Protein AF-A0A4V3XEP4-F1 (afdb_monomer_lite)

Radius of gyration: 43.53 Å; chains: 1; bounding box: 87×70×113 Å

Secondary structure (DSSP, 8-state):
-----------HHHHHTSSS------HHHHHHHHHHHHHHHHHHHHHHHHHHHHHHHHHHHHHHHHHHHHTT--S---SHHHHHHHHHHHHHHHHHHHHHHHHHHHHHHHHHHHHHHHHHHHHHHHHHHHHHHHHHHHHHHHHHHHHHHHHHHHHHHHHHTT--

Sequence (164 aa):
MTHVLRTPQIDLSAILTTHNPQIDLRLDAYEASTRNFFKAVGHYTNRAITEITNRRNGHILESKKSGRSRSNHGGGDEPVQDERDRPGRECHAALEKEKEELKAAESSVSALRRQLSAIREACASLDVELEQYRAITANLRRGMATIFPIIYLLSANANEHRTE

Organism: NCBI:txid1095465

pLDDT: mean 81.68, std 16.33, range [35.0, 97.94]

Foldseek 3Di:
DDDDPDDPDDPPVVQVPDPDRDDDPVVVVVVVVVVVVVVVVVVVVVVVVVVVVVVVVVVVVVCVVVVVVPVVDPDDDPDPVCVVCVVVVVVVVVVVVVVVVVVVVVVVVVVVVVVVVVVVVVVVVVVVVVVVVVVVVVVVVVVCVVVVVVVVVVVVVVVVVVPD

Structure (mmCIF, N/CA/C/O backbone):
data_AF-A0A4V3XEP4-F1
#
_entry.id   AF-A0A4V3XEP4-F1
#
loop_
_atom_site.group_PDB
_atom_site.id
_atom_site.type_symbol
_atom_site.label_atom_id
_atom_site.label_alt_id
_atom_site.label_comp_id
_atom_site.label_asym_id
_atom_site.label_entity_id
_atom_site.label_seq_id
_atom_site.pdbx_PDB_ins_code
_atom_site.Cartn_x
_atom_site.Cartn_y
_atom_site.Cartn_z
_atom_site.occupancy
_atom_site.B_iso_or_equiv
_atom_site.auth_seq_id
_atom_site.auth_comp_id
_atom_site.auth_asym_id
_atom_site.auth_atom_id
_atom_site.pdbx_PDB_model_num
ATOM 1 N N . MET A 1 1 ? 1.335 -11.870 -33.743 1.00 35.00 1 MET A N 1
ATOM 2 C CA . MET A 1 1 ? 0.492 -13.079 -33.822 1.00 35.00 1 MET A CA 1
ATOM 3 C C . MET A 1 1 ? -0.423 -13.090 -32.615 1.00 35.00 1 MET A C 1
ATOM 5 O O . MET A 1 1 ? 0.058 -13.198 -31.497 1.00 35.00 1 MET A O 1
ATOM 9 N N . THR A 1 2 ? -1.709 -12.837 -32.827 1.00 39.16 2 THR A N 1
ATOM 10 C CA . THR A 1 2 ? -2.731 -12.763 -31.779 1.00 39.16 2 THR A CA 1
ATOM 11 C C . THR A 1 2 ? -3.170 -14.180 -31.411 1.00 39.16 2 THR A C 1
ATOM 13 O O . THR A 1 2 ? -3.888 -14.831 -32.164 1.00 39.16 2 THR A O 1
ATOM 16 N N . HIS A 1 3 ? -2.704 -14.697 -30.271 1.00 51.12 3 HIS A N 1
ATOM 17 C CA . HIS A 1 3 ? -3.200 -15.969 -29.747 1.00 51.12 3 HIS A CA 1
ATOM 18 C C . HIS A 1 3 ? -4.593 -15.750 -29.155 1.00 51.12 3 HIS A C 1
ATOM 20 O O . HIS A 1 3 ? -4.746 -15.148 -28.096 1.00 51.12 3 HIS A O 1
ATOM 26 N N . VAL A 1 4 ? -5.614 -16.219 -29.870 1.00 49.97 4 VAL A N 1
ATOM 27 C CA . VAL A 1 4 ? -6.991 -16.262 -29.377 1.00 49.97 4 VAL A CA 1
ATOM 28 C C . VAL A 1 4 ? -7.041 -17.266 -28.226 1.00 49.97 4 VAL A C 1
ATOM 30 O O . VAL A 1 4 ? -6.809 -18.459 -28.428 1.00 49.97 4 VAL A O 1
ATOM 33 N N . LEU A 1 5 ? -7.318 -16.783 -27.015 1.00 51.91 5 LEU A N 1
ATOM 34 C CA . LEU A 1 5 ? -7.555 -17.617 -25.839 1.00 51.91 5 LEU A CA 1
ATOM 35 C C . LEU A 1 5 ? -8.903 -18.324 -26.015 1.00 51.91 5 LEU A C 1
ATOM 37 O O . LEU A 1 5 ? -9.952 -17.806 -25.641 1.00 51.91 5 LEU A O 1
ATOM 41 N N . ARG A 1 6 ? -8.885 -19.494 -26.653 1.00 58.78 6 ARG A N 1
ATOM 42 C CA . ARG A 1 6 ? -10.062 -20.355 -26.768 1.00 58.78 6 ARG A CA 1
ATOM 43 C C . ARG A 1 6 ? -10.232 -21.069 -25.431 1.00 58.78 6 ARG A C 1
ATOM 45 O O . ARG A 1 6 ? -9.451 -21.960 -25.106 1.00 58.78 6 ARG A O 1
ATOM 52 N N . THR A 1 7 ? -11.218 -20.659 -24.640 1.00 59.66 7 THR A N 1
ATOM 53 C CA . THR A 1 7 ? -11.634 -21.454 -23.485 1.00 59.66 7 THR A CA 1
ATOM 54 C C . THR A 1 7 ? -12.202 -22.779 -24.001 1.00 59.66 7 THR A C 1
ATOM 56 O O . THR A 1 7 ? -12.992 -22.772 -24.951 1.00 59.66 7 THR A O 1
ATOM 59 N N . PRO A 1 8 ? -11.787 -23.933 -23.452 1.00 63.59 8 PRO A N 1
ATOM 60 C CA . PRO A 1 8 ? -12.413 -25.196 -23.807 1.00 63.59 8 PRO A CA 1
ATOM 61 C C . PRO A 1 8 ? -13.858 -25.162 -23.300 1.00 63.59 8 PRO A C 1
ATOM 63 O O . PRO A 1 8 ? -14.105 -25.203 -22.098 1.00 63.59 8 PRO A O 1
ATOM 66 N N . GLN A 1 9 ? -14.818 -25.027 -24.215 1.00 68.69 9 GLN A N 1
ATOM 67 C CA . GLN A 1 9 ? -16.232 -25.183 -23.892 1.00 68.69 9 GLN A CA 1
ATOM 68 C C . GLN A 1 9 ? -16.502 -26.673 -23.689 1.00 68.69 9 GLN A C 1
ATOM 70 O O . GLN A 1 9 ? -16.534 -27.443 -24.646 1.00 68.69 9 GLN A O 1
ATOM 75 N N . ILE A 1 10 ? -16.628 -27.078 -22.427 1.00 73.25 10 ILE A N 1
ATOM 76 C CA . ILE A 1 10 ? -17.061 -28.424 -22.056 1.00 73.25 10 ILE A CA 1
ATOM 77 C C . ILE A 1 10 ? -18.591 -28.420 -22.072 1.00 73.25 10 ILE A C 1
ATOM 79 O O . ILE A 1 10 ? -19.214 -27.693 -21.299 1.00 73.25 10 ILE A O 1
ATOM 83 N N . ASP A 1 11 ? -19.195 -29.221 -22.949 1.00 79.44 11 ASP A N 1
ATOM 84 C CA . ASP A 1 11 ? -20.643 -29.423 -22.962 1.00 79.44 11 ASP A CA 1
ATOM 85 C C . ASP A 1 11 ? -21.037 -30.469 -21.913 1.00 79.44 11 ASP A C 1
ATOM 87 O O . ASP A 1 11 ? -21.018 -31.680 -22.141 1.00 79.44 11 ASP A O 1
ATOM 91 N N . LEU A 1 12 ? -21.375 -29.971 -20.726 1.00 79.75 12 LEU A N 1
ATOM 92 C CA . LEU A 1 12 ? -21.779 -30.790 -19.587 1.00 79.75 12 LEU A CA 1
ATOM 93 C C . LEU A 1 12 ? -23.108 -31.512 -19.832 1.00 79.75 12 LEU A C 1
ATOM 95 O O . LEU A 1 12 ? -23.322 -32.587 -19.276 1.00 79.75 12 LEU A O 1
ATOM 99 N N . SER A 1 13 ? -23.989 -30.950 -20.665 1.00 81.06 13 SER A N 1
ATOM 100 C CA . SER A 1 13 ? -25.308 -31.529 -20.915 1.00 81.06 13 SER A CA 1
ATOM 101 C C . SER A 1 13 ? -25.200 -32.835 -21.701 1.00 81.06 13 SER A C 1
ATOM 103 O O . SER A 1 13 ? -25.806 -33.832 -21.315 1.00 81.06 13 SER A O 1
ATOM 105 N N . ALA A 1 14 ? -24.334 -32.874 -22.716 1.00 79.88 14 ALA A N 1
ATOM 106 C CA . ALA A 1 14 ? -24.038 -34.082 -23.476 1.00 79.88 14 ALA A CA 1
ATOM 107 C C . ALA A 1 14 ? -23.368 -35.161 -22.605 1.00 79.88 14 ALA A C 1
ATOM 109 O O . ALA A 1 14 ? -23.770 -36.324 -22.639 1.00 79.88 14 ALA A O 1
ATOM 110 N N . ILE A 1 15 ? -22.393 -34.783 -21.771 1.00 79.62 15 ILE A N 1
ATOM 111 C CA . ILE A 1 15 ? -21.638 -35.729 -20.930 1.00 79.62 15 ILE A CA 1
ATOM 112 C C . ILE A 1 15 ? -22.536 -36.394 -19.877 1.00 79.62 15 ILE A C 1
ATOM 114 O O . ILE A 1 15 ? -22.423 -37.594 -19.638 1.00 79.62 15 ILE A O 1
ATOM 118 N N . LEU A 1 16 ? -23.465 -35.655 -19.269 1.00 83.19 16 LEU A N 1
ATOM 119 C CA . LEU A 1 16 ? -24.365 -36.202 -18.247 1.00 83.19 16 LEU A CA 1
ATOM 120 C C . LEU A 1 16 ? -25.419 -37.181 -18.799 1.00 83.19 16 LEU A C 1
ATOM 122 O O . LEU A 1 16 ? -26.024 -37.910 -18.017 1.00 83.19 16 LEU A O 1
ATOM 126 N N . THR A 1 17 ? -25.630 -37.233 -20.120 1.00 86.56 17 THR A N 1
ATOM 127 C CA . THR A 1 17 ? -26.556 -38.198 -20.753 1.00 86.56 17 THR A CA 1
ATOM 128 C C . THR A 1 17 ? -25.933 -39.571 -21.022 1.00 86.56 17 THR A C 1
ATOM 130 O O . THR A 1 17 ? -26.652 -40.537 -21.279 1.00 86.56 17 THR A O 1
ATOM 133 N N . THR A 1 18 ? -24.605 -39.690 -20.943 1.00 85.06 18 THR A N 1
ATOM 134 C CA . THR A 1 18 ? -23.894 -40.968 -21.103 1.00 85.06 18 THR A CA 1
ATOM 135 C C . THR A 1 18 ? -24.024 -41.856 -19.859 1.00 85.06 18 THR A C 1
ATOM 137 O O . THR A 1 18 ? -23.927 -41.380 -18.735 1.00 85.06 18 THR A O 1
ATOM 140 N N . HIS A 1 19 ? -24.171 -43.174 -20.051 1.00 84.50 19 HIS A N 1
ATOM 141 C CA . HIS A 1 19 ? -24.324 -44.173 -18.974 1.00 84.50 19 HIS A CA 1
ATOM 142 C C . HIS A 1 19 ? -23.141 -44.216 -17.980 1.00 84.50 19 HIS A C 1
ATOM 144 O O . HIS A 1 19 ? -23.300 -44.652 -16.844 1.00 84.50 19 HIS A O 1
ATOM 150 N N . ASN A 1 20 ? -21.950 -43.774 -18.395 1.00 80.06 20 ASN A N 1
ATOM 151 C CA . ASN A 1 20 ? -20.789 -43.612 -17.521 1.00 80.06 20 ASN A CA 1
ATOM 152 C C . ASN A 1 20 ? -20.062 -42.295 -17.864 1.00 80.06 20 ASN A C 1
ATOM 154 O O . ASN A 1 20 ? -19.192 -42.294 -18.738 1.00 80.06 20 ASN A O 1
ATOM 158 N N . PRO A 1 21 ? -20.458 -41.160 -17.262 1.00 81.31 21 PRO A N 1
ATOM 159 C CA . PRO A 1 21 ? -19.872 -39.862 -17.570 1.00 81.31 21 PRO A CA 1
ATOM 160 C C . PRO A 1 21 ? -18.439 -39.779 -17.032 1.00 81.31 21 PRO A C 1
ATOM 162 O O . PRO A 1 21 ? -18.216 -39.790 -15.823 1.00 81.31 21 PRO A O 1
ATOM 165 N N . GLN A 1 22 ? -17.461 -39.650 -17.929 1.00 78.12 22 GLN A N 1
ATOM 166 C CA . GLN A 1 22 ? -16.061 -39.419 -17.574 1.00 78.12 22 GLN A CA 1
ATOM 167 C C . GLN A 1 22 ? -15.623 -38.049 -18.095 1.00 78.12 22 GLN A C 1
ATOM 169 O O . GLN A 1 22 ? -15.727 -37.763 -19.286 1.00 78.12 22 GLN A O 1
ATOM 174 N N . ILE A 1 23 ? -15.131 -37.198 -17.194 1.00 81.56 23 ILE A N 1
ATOM 175 C CA . ILE A 1 23 ? -14.622 -35.865 -17.527 1.00 81.56 23 ILE A CA 1
ATOM 176 C C . ILE A 1 23 ? -13.101 -35.903 -17.415 1.00 81.56 23 ILE A C 1
ATOM 178 O O . ILE A 1 23 ? -12.560 -36.028 -16.318 1.00 81.56 23 ILE A O 1
ATOM 182 N N . ASP A 1 24 ? -12.413 -35.788 -18.550 1.00 80.06 24 ASP A N 1
ATOM 183 C CA . ASP A 1 24 ? -10.969 -35.562 -18.575 1.00 80.06 24 ASP A CA 1
ATOM 184 C C . ASP A 1 24 ? -10.681 -34.057 -18.535 1.00 80.06 24 ASP A C 1
ATOM 186 O O . ASP A 1 24 ? -10.952 -33.317 -19.483 1.00 80.06 24 ASP A O 1
ATOM 190 N N . LEU A 1 25 ? -10.126 -33.605 -17.411 1.00 80.38 25 LEU A N 1
ATOM 191 C CA . LEU A 1 25 ? -9.753 -32.211 -17.178 1.00 80.38 25 LEU A CA 1
ATOM 192 C C . LEU A 1 25 ? -8.398 -31.839 -17.798 1.00 80.38 25 LEU A C 1
ATOM 194 O O . LEU A 1 25 ? -8.020 -30.669 -17.758 1.00 80.38 25 LEU A O 1
ATOM 198 N N . ARG A 1 26 ? -7.661 -32.806 -18.369 1.00 83.56 26 ARG A N 1
ATOM 199 C CA . ARG A 1 26 ? -6.352 -32.603 -19.013 1.00 83.56 26 ARG A CA 1
ATOM 200 C C . ARG A 1 26 ? -5.354 -31.841 -18.135 1.00 83.56 26 ARG A C 1
ATOM 202 O O . ARG A 1 26 ? -4.663 -30.932 -18.605 1.00 83.56 26 ARG A O 1
ATOM 209 N N . LEU A 1 27 ? -5.277 -32.222 -16.860 1.00 85.38 27 LEU A N 1
ATOM 210 C CA . LEU A 1 27 ? -4.448 -31.550 -15.855 1.00 85.38 27 LEU A CA 1
ATOM 211 C C . LEU A 1 27 ? -2.972 -31.493 -16.272 1.00 85.38 27 LEU A C 1
ATOM 213 O O . LEU A 1 27 ? -2.372 -30.425 -16.207 1.00 85.38 27 LEU A O 1
ATOM 217 N N . ASP A 1 28 ? -2.430 -32.574 -16.832 1.00 88.50 28 ASP A N 1
ATOM 218 C CA . ASP A 1 28 ? -1.034 -32.625 -17.289 1.00 88.50 28 ASP A CA 1
ATOM 219 C C . ASP A 1 28 ? -0.730 -31.589 -18.384 1.00 88.50 28 ASP A C 1
ATOM 221 O O . ASP A 1 28 ? 0.318 -30.937 -18.385 1.00 88.50 28 ASP A O 1
ATOM 225 N N . ALA A 1 29 ? -1.667 -31.392 -19.319 1.00 85.81 29 ALA A N 1
ATOM 226 C CA . ALA A 1 29 ? -1.522 -30.407 -20.387 1.00 85.81 29 ALA A CA 1
ATOM 227 C C . ALA A 1 29 ? -1.620 -28.972 -19.844 1.00 85.81 29 ALA A C 1
ATOM 229 O O . ALA A 1 29 ? -0.878 -28.087 -20.283 1.00 85.81 29 ALA A O 1
ATOM 230 N N . TYR A 1 30 ? -2.509 -28.745 -18.872 1.00 87.12 30 TYR A N 1
ATOM 231 C CA . TYR A 1 30 ? -2.632 -27.465 -18.181 1.00 87.12 30 TYR A CA 1
ATOM 232 C C . TYR A 1 30 ? -1.369 -27.132 -17.376 1.00 87.12 30 TYR A C 1
ATOM 234 O O . TYR A 1 30 ? -0.833 -26.027 -17.497 1.00 87.12 30 TYR A O 1
ATOM 242 N N . GLU A 1 31 ? -0.838 -28.086 -16.613 1.00 92.94 31 GLU A N 1
ATOM 243 C CA . GLU A 1 31 ? 0.401 -27.916 -15.854 1.00 92.94 31 GLU A CA 1
ATOM 244 C C . GLU A 1 31 ? 1.596 -27.640 -16.769 1.00 92.94 31 GLU A C 1
ATOM 246 O O . GLU A 1 31 ? 2.386 -26.727 -16.507 1.00 92.94 31 GLU A O 1
ATOM 251 N N . ALA A 1 32 ? 1.713 -28.371 -17.882 1.00 92.69 32 ALA A N 1
ATOM 252 C CA . ALA A 1 32 ? 2.761 -28.143 -18.871 1.00 92.69 32 ALA A CA 1
ATOM 253 C C . ALA A 1 32 ? 2.667 -26.741 -19.497 1.00 92.69 32 ALA A C 1
ATOM 255 O O . ALA A 1 32 ? 3.679 -26.042 -19.610 1.00 92.69 32 ALA A O 1
ATOM 256 N N . SER A 1 33 ? 1.460 -26.296 -19.864 1.00 90.75 33 SER A N 1
ATOM 257 C CA . SER A 1 33 ? 1.223 -24.950 -20.402 1.00 90.75 33 SER A CA 1
ATOM 258 C C . SER A 1 33 ? 1.585 -23.866 -19.386 1.00 90.75 33 SER A C 1
ATOM 260 O O . SER A 1 33 ? 2.311 -22.925 -19.708 1.00 90.75 33 SER A O 1
ATOM 262 N N . THR A 1 34 ? 1.170 -24.050 -18.135 1.00 93.44 34 THR A N 1
ATOM 263 C CA . THR A 1 34 ? 1.433 -23.123 -17.031 1.00 93.44 34 THR A CA 1
ATOM 264 C C . THR A 1 34 ? 2.930 -23.009 -16.745 1.00 93.44 34 THR A C 1
ATOM 266 O O . THR A 1 34 ? 3.471 -21.907 -16.640 1.00 93.44 34 THR A O 1
ATOM 269 N N . ARG A 1 35 ? 3.648 -24.137 -16.710 1.00 94.62 35 ARG A N 1
ATOM 270 C CA . ARG A 1 35 ? 5.107 -24.164 -16.537 1.00 94.62 35 ARG A CA 1
ATOM 271 C C . ARG A 1 35 ? 5.829 -23.469 -17.692 1.00 94.62 35 ARG A C 1
ATOM 273 O O . ARG A 1 35 ? 6.755 -22.692 -17.458 1.00 94.62 35 ARG A O 1
ATOM 280 N N . ASN A 1 36 ? 5.390 -23.708 -18.927 1.00 94.19 36 ASN A N 1
ATOM 281 C CA . ASN A 1 36 ? 5.938 -23.045 -20.111 1.00 94.19 36 ASN A CA 1
ATOM 282 C C . ASN A 1 36 ? 5.684 -21.535 -20.088 1.00 94.19 36 ASN A C 1
ATOM 284 O O . ASN A 1 36 ? 6.588 -20.763 -20.406 1.00 94.19 36 ASN A O 1
ATOM 288 N N . PHE A 1 37 ? 4.495 -21.109 -19.661 1.00 95.38 37 PHE A N 1
ATOM 289 C CA . PHE A 1 37 ? 4.159 -19.700 -19.496 1.00 95.38 37 PHE A CA 1
ATOM 290 C C . PHE A 1 37 ? 5.058 -19.027 -18.454 1.00 95.38 37 PHE A C 1
ATOM 292 O O . PHE A 1 37 ? 5.702 -18.028 -18.768 1.00 95.38 37 PHE A O 1
ATOM 299 N N . PHE A 1 38 ? 5.195 -19.601 -17.255 1.00 96.38 38 PHE A N 1
ATOM 300 C CA . PHE A 1 38 ? 6.081 -19.047 -16.225 1.00 96.38 38 PHE A CA 1
ATOM 301 C C . PHE A 1 38 ? 7.537 -18.976 -16.684 1.00 96.38 38 PHE A C 1
ATOM 303 O O . PHE A 1 38 ? 8.216 -17.975 -16.448 1.00 96.38 38 PHE A O 1
ATOM 310 N N . LYS A 1 39 ? 8.011 -19.998 -17.403 1.00 96.69 39 LYS A N 1
ATOM 311 C CA . LYS A 1 39 ? 9.347 -19.989 -18.004 1.00 96.69 39 LYS A CA 1
ATOM 312 C C . LYS A 1 39 ? 9.498 -18.858 -19.028 1.00 96.69 39 LYS A C 1
ATOM 314 O O . LYS A 1 39 ? 10.502 -18.151 -19.007 1.00 96.69 39 LYS A O 1
ATOM 319 N N . ALA A 1 40 ? 8.508 -18.655 -19.897 1.00 95.69 40 ALA A N 1
ATOM 320 C CA . ALA A 1 40 ? 8.515 -17.577 -20.884 1.00 95.69 40 ALA A CA 1
ATOM 321 C C . ALA A 1 40 ? 8.511 -16.189 -20.223 1.00 95.69 40 ALA A C 1
ATOM 323 O O . ALA A 1 40 ? 9.292 -15.325 -20.621 1.00 95.69 40 ALA A O 1
ATOM 324 N N . VAL A 1 41 ? 7.703 -15.998 -19.175 1.00 96.94 41 VAL A N 1
ATOM 325 C CA . VAL A 1 41 ? 7.690 -14.767 -18.372 1.00 96.94 41 VAL A CA 1
ATOM 326 C C . VAL A 1 41 ? 9.062 -14.529 -17.743 1.00 96.94 41 VAL A C 1
ATOM 328 O O . VAL A 1 41 ? 9.609 -13.441 -17.892 1.00 96.94 41 VAL A O 1
ATOM 331 N N . GLY A 1 42 ? 9.667 -15.550 -17.128 1.00 96.88 42 GLY A N 1
ATOM 332 C CA . GLY A 1 42 ? 11.013 -15.455 -16.555 1.00 96.88 42 GLY A CA 1
ATOM 333 C C . GLY A 1 42 ? 12.096 -15.118 -17.588 1.00 96.88 42 GLY A C 1
ATOM 334 O O . GLY A 1 42 ? 13.001 -14.331 -17.321 1.00 96.88 42 GLY A O 1
ATOM 335 N N . HIS A 1 43 ? 12.012 -15.666 -18.802 1.00 96.69 43 HIS A N 1
ATOM 336 C CA . HIS A 1 43 ? 12.932 -15.296 -19.881 1.00 96.69 43 HIS A CA 1
ATOM 337 C C . HIS A 1 43 ? 12.730 -13.853 -20.349 1.00 96.69 43 HIS A C 1
ATOM 339 O O . HIS A 1 43 ? 13.713 -13.149 -20.584 1.00 96.69 43 HIS A O 1
ATOM 345 N N . TYR A 1 44 ? 11.480 -13.405 -20.473 1.00 96.81 44 TYR A N 1
ATOM 346 C CA . TYR A 1 44 ? 11.162 -12.035 -20.862 1.00 96.81 44 TYR A CA 1
ATOM 347 C C . TYR A 1 44 ? 11.671 -11.022 -19.833 1.00 96.81 44 TYR A C 1
ATOM 349 O O . TYR A 1 44 ? 12.330 -10.055 -20.212 1.00 96.81 44 TYR A O 1
ATOM 357 N N . THR A 1 45 ? 11.437 -11.262 -18.539 1.00 95.94 45 THR A N 1
ATOM 358 C CA . THR A 1 45 ? 11.906 -10.371 -17.468 1.00 95.94 45 THR A CA 1
ATOM 359 C C . THR A 1 45 ? 13.426 -10.298 -17.431 1.00 95.94 45 THR A C 1
ATOM 361 O O . THR A 1 45 ? 13.979 -9.202 -17.418 1.00 95.94 45 THR A O 1
ATOM 364 N N . ASN A 1 46 ? 14.113 -11.440 -17.507 1.00 96.06 46 ASN A N 1
ATOM 365 C CA . ASN A 1 46 ? 15.574 -11.472 -17.543 1.00 96.06 46 ASN A CA 1
ATOM 366 C C . ASN A 1 46 ? 16.128 -10.727 -18.761 1.00 96.06 46 ASN A C 1
ATOM 368 O O . ASN A 1 46 ? 17.030 -9.904 -18.617 1.00 96.06 46 ASN A O 1
ATOM 372 N N . ARG A 1 47 ? 15.553 -10.946 -19.950 1.00 95.81 47 ARG A N 1
ATOM 373 C CA . ARG A 1 47 ? 15.951 -10.229 -21.168 1.00 95.81 47 ARG A CA 1
ATOM 374 C C . ARG A 1 47 ? 15.735 -8.724 -21.032 1.00 95.81 47 ARG A C 1
ATOM 376 O O . ARG A 1 47 ? 16.621 -7.961 -21.404 1.00 95.81 47 ARG A O 1
ATOM 383 N N . ALA A 1 48 ? 14.598 -8.304 -20.482 1.00 94.69 48 ALA A N 1
ATOM 384 C CA . ALA A 1 48 ? 14.298 -6.896 -20.255 1.00 94.69 48 ALA A CA 1
ATOM 385 C C . ALA A 1 48 ? 15.296 -6.259 -19.278 1.00 94.69 48 ALA A C 1
ATOM 387 O O . ALA A 1 48 ? 15.837 -5.197 -19.572 1.00 94.69 48 ALA A O 1
ATOM 388 N N . ILE A 1 49 ? 15.608 -6.928 -18.162 1.00 95.38 49 ILE A N 1
ATOM 389 C CA . ILE A 1 49 ? 16.618 -6.464 -17.200 1.00 95.38 49 ILE A CA 1
ATOM 390 C C . ILE A 1 49 ? 17.973 -6.307 -17.893 1.00 95.38 49 ILE A C 1
ATOM 392 O O . ILE A 1 49 ? 18.577 -5.239 -17.820 1.00 95.38 49 ILE A O 1
ATOM 396 N N . THR A 1 50 ? 18.431 -7.334 -18.616 1.00 96.19 50 THR A N 1
ATOM 397 C CA . THR A 1 50 ? 19.699 -7.280 -19.353 1.00 96.19 50 THR A CA 1
ATOM 398 C C . THR A 1 50 ? 19.714 -6.137 -20.366 1.00 96.19 50 THR A C 1
ATOM 400 O O . THR A 1 50 ? 20.701 -5.412 -20.456 1.00 96.19 50 THR A O 1
ATOM 403 N N . GLU A 1 51 ? 18.628 -5.931 -21.108 1.00 95.94 51 GLU A N 1
ATOM 404 C CA . GLU A 1 51 ? 18.538 -4.860 -22.098 1.00 95.94 51 GLU A CA 1
ATOM 405 C C . GLU A 1 51 ? 18.572 -3.467 -21.455 1.00 95.94 51 GLU A C 1
ATOM 407 O O . GLU A 1 51 ? 19.313 -2.599 -21.918 1.00 95.94 51 GLU A O 1
ATOM 412 N N . ILE A 1 52 ? 17.844 -3.260 -20.356 1.00 94.19 52 ILE A N 1
ATOM 413 C CA . ILE A 1 52 ? 17.864 -2.005 -19.593 1.00 94.19 52 ILE A CA 1
ATOM 414 C C . ILE A 1 52 ? 19.275 -1.729 -19.066 1.00 94.19 52 ILE A C 1
ATOM 416 O O . ILE A 1 52 ? 19.794 -0.622 -19.230 1.00 94.19 52 ILE A O 1
ATOM 420 N N . THR A 1 53 ? 19.926 -2.733 -18.477 1.00 94.12 53 THR A N 1
ATOM 421 C CA . THR A 1 53 ? 21.300 -2.611 -17.980 1.00 94.12 53 THR A CA 1
ATOM 422 C C . THR A 1 53 ? 22.278 -2.301 -19.111 1.00 94.12 53 THR A C 1
ATOM 424 O O . THR A 1 53 ? 23.111 -1.409 -18.963 1.00 94.12 53 THR A O 1
ATOM 427 N N . ASN A 1 54 ? 22.151 -2.964 -20.262 1.00 93.31 54 ASN A N 1
ATOM 428 C CA . ASN A 1 54 ? 23.002 -2.713 -21.424 1.00 93.31 54 ASN A CA 1
ATOM 429 C C . ASN A 1 54 ? 22.816 -1.296 -21.970 1.00 93.31 54 ASN A C 1
ATOM 431 O O . ASN A 1 54 ? 23.806 -0.613 -22.224 1.00 93.31 54 ASN A O 1
ATOM 435 N N . ARG A 1 55 ? 21.571 -0.815 -22.090 1.00 92.69 55 ARG A N 1
ATOM 436 C CA . ARG A 1 55 ? 21.279 0.566 -22.508 1.00 92.69 55 ARG A CA 1
ATOM 437 C C . ARG A 1 55 ? 21.850 1.582 -21.521 1.00 92.69 55 ARG A C 1
ATOM 439 O O . ARG A 1 55 ? 22.486 2.543 -21.943 1.00 92.69 55 ARG A O 1
ATOM 446 N N . ARG A 1 56 ? 21.692 1.347 -20.213 1.00 92.50 56 ARG A N 1
ATOM 447 C CA . ARG A 1 56 ? 22.275 2.192 -19.159 1.00 92.50 56 ARG A CA 1
ATOM 448 C C . ARG A 1 56 ? 23.798 2.243 -19.264 1.00 92.50 56 ARG A C 1
ATOM 450 O O . ARG A 1 56 ? 24.376 3.325 -19.241 1.00 92.50 56 ARG A O 1
ATOM 457 N N . ASN A 1 57 ? 24.448 1.088 -19.382 1.00 89.88 57 ASN A N 1
ATOM 458 C CA . ASN A 1 57 ? 25.904 0.999 -19.466 1.00 89.88 57 ASN A CA 1
ATOM 459 C C . ASN A 1 57 ? 26.432 1.636 -20.756 1.00 89.88 57 ASN A C 1
ATOM 461 O O . ASN A 1 57 ? 27.409 2.377 -20.703 1.00 89.88 57 ASN A O 1
ATOM 465 N N . GLY A 1 58 ? 25.751 1.418 -21.885 1.00 88.75 58 GLY A N 1
ATOM 466 C CA . GLY A 1 58 ? 26.045 2.085 -23.151 1.00 88.75 58 GLY A CA 1
ATOM 467 C C . GLY A 1 58 ? 25.945 3.603 -23.025 1.00 88.75 58 GLY A C 1
ATOM 468 O O . GLY A 1 58 ? 26.885 4.305 -23.377 1.00 88.75 58 GLY A O 1
ATOM 469 N N . HIS A 1 59 ? 24.875 4.115 -22.413 1.00 85.12 59 HIS A N 1
ATOM 470 C CA . HIS A 1 59 ? 24.720 5.549 -22.171 1.00 85.12 59 HIS A CA 1
ATOM 471 C C . HIS A 1 59 ? 25.830 6.121 -21.276 1.00 85.12 59 HIS A C 1
ATOM 473 O O . HIS A 1 59 ? 26.357 7.190 -21.562 1.00 85.12 59 HIS A O 1
ATOM 479 N N . ILE A 1 60 ? 26.233 5.411 -20.215 1.00 82.62 60 ILE A N 1
ATOM 480 C CA . ILE A 1 60 ? 27.345 5.829 -19.343 1.00 82.62 60 ILE A CA 1
ATOM 481 C C . ILE A 1 60 ? 28.682 5.842 -20.101 1.00 82.62 60 ILE A C 1
ATOM 483 O O . ILE A 1 60 ? 29.523 6.708 -19.863 1.00 82.62 60 ILE A O 1
ATOM 487 N N . LEU A 1 61 ? 28.914 4.877 -20.992 1.00 82.75 61 LEU A N 1
ATOM 488 C CA . LEU A 1 61 ? 30.134 4.819 -21.798 1.00 82.75 61 LEU A CA 1
ATOM 489 C C . LEU A 1 61 ? 30.165 5.936 -22.846 1.00 82.75 61 LEU A C 1
ATOM 491 O O . LEU A 1 61 ? 31.178 6.626 -22.959 1.00 82.75 61 LEU A O 1
ATOM 495 N N . GLU A 1 62 ? 29.057 6.167 -23.548 1.00 79.25 62 GLU A N 1
ATOM 496 C CA . GLU A 1 62 ? 28.926 7.248 -24.529 1.00 79.25 62 GLU A CA 1
ATOM 497 C C . GLU A 1 62 ? 28.979 8.633 -23.872 1.00 79.25 62 GLU A C 1
ATOM 499 O O . GLU A 1 62 ? 29.623 9.539 -24.402 1.00 79.25 62 GLU A O 1
ATOM 504 N N . SER A 1 63 ? 28.402 8.816 -22.680 1.00 74.25 63 SER A N 1
ATOM 505 C CA . SER A 1 63 ? 28.504 10.080 -21.937 1.00 74.25 63 SER A CA 1
ATOM 506 C C . SER A 1 63 ? 29.928 10.345 -21.444 1.00 74.25 63 SER A C 1
ATOM 508 O O . SER A 1 63 ? 30.412 11.471 -21.524 1.00 74.25 63 SER A O 1
ATOM 510 N N . LYS A 1 64 ? 30.665 9.311 -21.018 1.00 75.31 64 LYS A N 1
ATOM 511 C CA 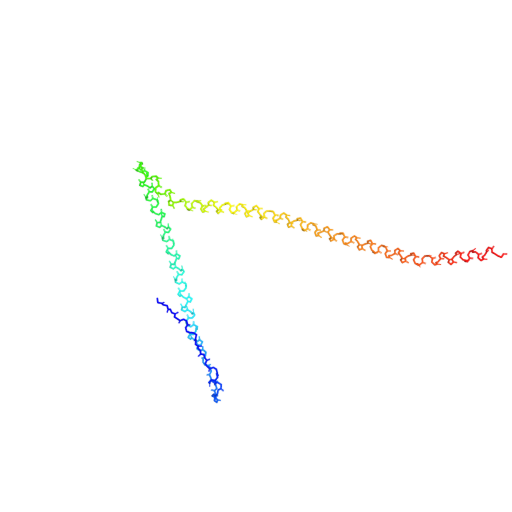. LYS A 1 64 ? 32.093 9.438 -20.680 1.00 75.31 64 LYS A CA 1
ATOM 512 C C . LYS A 1 64 ? 32.953 9.723 -21.911 1.00 75.31 64 LYS A C 1
ATOM 514 O O . LYS A 1 64 ? 33.893 10.512 -21.827 1.00 75.31 64 LYS A O 1
ATOM 519 N N . LYS A 1 65 ? 32.652 9.097 -23.050 1.00 74.88 65 LYS A N 1
ATOM 520 C CA . LYS A 1 65 ? 33.373 9.301 -24.314 1.00 74.88 65 LYS A CA 1
ATOM 521 C C . LYS A 1 65 ? 33.125 10.699 -24.882 1.00 74.88 65 LYS A C 1
ATOM 523 O O . LYS A 1 65 ? 34.081 11.389 -25.220 1.00 74.88 65 LYS A O 1
ATOM 528 N N . SER A 1 66 ? 31.873 11.151 -24.902 1.00 62.38 66 SER A N 1
ATOM 529 C CA . SER A 1 66 ? 31.505 12.515 -25.299 1.00 62.38 66 SER A CA 1
ATOM 530 C C . SER A 1 66 ? 31.979 13.564 -24.292 1.00 62.38 66 SER A C 1
ATOM 532 O O . SER A 1 66 ? 32.442 14.610 -24.720 1.00 62.38 66 SER A O 1
ATOM 534 N N . GLY A 1 67 ? 31.991 13.281 -22.986 1.00 59.12 67 GLY A N 1
ATOM 535 C CA . GLY A 1 67 ? 32.597 14.151 -21.968 1.00 59.12 67 GLY A CA 1
ATOM 536 C C . GLY A 1 67 ? 34.109 14.337 -22.153 1.00 59.12 67 GLY A C 1
ATOM 537 O O . GLY A 1 67 ? 34.603 15.457 -22.062 1.00 59.12 67 GLY A O 1
ATOM 538 N N . ARG A 1 68 ? 34.842 13.269 -22.507 1.00 55.72 68 ARG A N 1
ATOM 539 C CA . ARG A 1 68 ? 36.274 13.349 -22.871 1.00 55.72 68 ARG A CA 1
ATOM 540 C C . ARG A 1 68 ? 36.512 14.030 -24.222 1.00 55.72 68 ARG A C 1
ATOM 542 O O . ARG A 1 68 ? 37.538 14.673 -24.397 1.00 55.72 68 ARG A O 1
ATOM 549 N N . SER A 1 69 ? 35.584 13.909 -25.173 1.00 51.44 69 SER A N 1
ATOM 550 C CA . SER A 1 69 ? 35.674 14.611 -26.463 1.00 51.44 69 SER A CA 1
ATOM 551 C C . SER A 1 69 ? 35.328 16.101 -26.333 1.00 51.44 69 SER A C 1
ATOM 553 O O . SER A 1 69 ? 35.943 16.933 -26.991 1.00 51.44 69 SER A O 1
ATOM 555 N N . ARG A 1 70 ? 34.396 16.450 -25.435 1.00 48.81 70 ARG A N 1
ATOM 556 C CA . ARG A 1 70 ? 33.978 17.824 -25.116 1.00 48.81 70 ARG A CA 1
ATOM 557 C C . ARG A 1 70 ? 35.011 18.604 -24.318 1.00 48.81 70 ARG A C 1
ATOM 559 O O . ARG A 1 70 ? 35.129 19.802 -24.530 1.00 48.81 70 ARG A O 1
ATOM 566 N N . SER A 1 71 ? 35.820 17.950 -23.478 1.00 47.44 71 SER A N 1
ATOM 567 C CA . SER A 1 71 ? 36.949 18.637 -22.829 1.00 47.44 71 SER A CA 1
ATOM 568 C C . SER A 1 71 ? 38.045 19.062 -23.816 1.00 47.44 71 SER A C 1
ATOM 570 O O . SER A 1 71 ? 38.878 19.888 -23.463 1.00 47.44 71 SER A O 1
ATOM 572 N N . ASN A 1 72 ? 38.047 18.516 -25.039 1.00 45.81 72 ASN A N 1
ATOM 573 C CA . ASN A 1 72 ? 39.021 18.836 -26.085 1.00 45.81 72 ASN A CA 1
ATOM 574 C C . ASN A 1 72 ? 38.462 19.714 -27.217 1.00 45.81 72 ASN A C 1
ATOM 576 O O . ASN A 1 72 ? 39.233 20.103 -28.090 1.00 45.81 72 ASN A O 1
ATOM 580 N N . HIS A 1 73 ? 37.162 20.012 -27.250 1.00 40.81 73 HIS A N 1
ATOM 581 C CA . HIS A 1 73 ? 36.546 20.909 -28.235 1.00 40.81 73 HIS A CA 1
ATOM 582 C C . HIS A 1 73 ? 35.690 21.931 -27.491 1.00 40.81 73 HIS A C 1
ATOM 584 O O . HIS A 1 73 ? 34.498 21.734 -27.263 1.00 40.81 73 HIS A O 1
ATOM 590 N N . GLY A 1 74 ? 36.337 23.019 -27.074 1.00 47.25 74 GLY A N 1
ATOM 591 C CA . GLY A 1 74 ? 35.637 24.211 -26.626 1.00 47.25 74 GLY A CA 1
ATOM 592 C C . GLY A 1 74 ? 34.846 24.817 -27.784 1.00 47.25 74 GLY A C 1
ATOM 593 O O . GLY A 1 74 ? 35.422 25.144 -28.817 1.00 47.25 74 GLY A O 1
ATOM 594 N N . GLY A 1 75 ? 33.542 24.984 -27.571 1.00 48.34 75 GLY A N 1
ATOM 595 C CA . GLY A 1 75 ? 32.676 25.841 -28.376 1.00 48.34 75 GLY A CA 1
ATOM 596 C C . GLY A 1 75 ? 31.653 25.095 -29.231 1.00 48.34 75 GLY A C 1
ATOM 597 O O . GLY A 1 75 ? 32.013 24.455 -30.212 1.00 48.34 75 GLY A O 1
ATOM 598 N N . GLY A 1 76 ? 30.365 25.279 -28.914 1.00 50.19 76 GLY A N 1
ATOM 599 C CA . GLY A 1 76 ? 29.394 25.532 -29.986 1.00 50.19 76 GLY A CA 1
ATOM 600 C C . GLY A 1 76 ? 28.050 24.801 -30.005 1.00 50.19 76 GLY A C 1
ATOM 601 O O . GLY A 1 76 ? 27.226 25.205 -30.813 1.00 50.19 76 GLY A O 1
ATOM 602 N N . ASP A 1 77 ? 27.767 23.814 -29.151 1.00 50.44 77 ASP A N 1
ATOM 603 C CA . ASP A 1 77 ? 26.491 23.068 -29.217 1.00 50.44 77 ASP A CA 1
ATOM 604 C C . ASP A 1 77 ? 25.640 23.269 -27.950 1.00 50.44 77 ASP A C 1
ATOM 606 O O . ASP A 1 77 ? 25.564 22.374 -27.109 1.00 50.44 77 ASP A O 1
ATOM 610 N N . GLU A 1 78 ? 25.015 24.442 -27.780 1.00 55.62 78 GLU A N 1
ATOM 611 C CA . GLU A 1 78 ? 24.264 24.777 -26.549 1.00 55.62 78 GLU A CA 1
ATOM 612 C C . GLU A 1 78 ? 22.720 24.904 -26.596 1.00 55.62 78 GLU A C 1
ATOM 614 O O . GLU A 1 78 ? 22.147 24.915 -25.515 1.00 55.62 78 GLU A O 1
ATOM 619 N N . PRO A 1 79 ? 21.966 24.893 -27.718 1.00 53.03 79 PRO A N 1
ATOM 620 C CA . PRO A 1 79 ? 20.493 24.940 -27.609 1.00 53.03 79 PRO A CA 1
ATOM 621 C C . PRO A 1 79 ? 19.780 23.573 -27.710 1.00 53.03 79 PRO A C 1
ATOM 623 O O . PRO A 1 79 ? 18.788 23.335 -27.027 1.00 53.03 79 PRO A O 1
ATOM 626 N N . VAL A 1 80 ? 20.270 22.632 -28.528 1.00 55.19 80 VAL A N 1
ATOM 627 C CA . VAL A 1 80 ? 19.481 21.437 -28.923 1.00 55.19 80 VAL A CA 1
ATOM 628 C C . VAL A 1 80 ? 19.469 20.323 -27.865 1.00 55.19 80 VAL A C 1
ATOM 630 O O . VAL A 1 80 ? 18.524 19.536 -27.784 1.00 55.19 80 VAL A O 1
ATOM 633 N N . GLN A 1 81 ? 20.517 20.224 -27.047 1.00 54.41 81 GLN A N 1
ATOM 634 C CA . GLN A 1 81 ? 20.576 19.247 -25.952 1.00 54.41 81 GLN A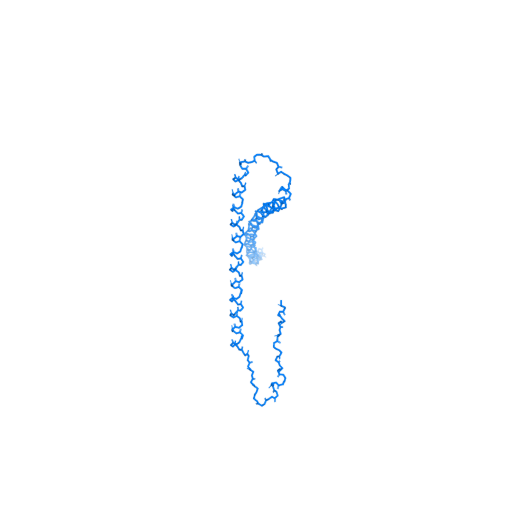 CA 1
ATOM 635 C C . GLN A 1 81 ? 19.760 19.697 -24.745 1.00 54.41 81 GLN A C 1
ATOM 637 O O . GLN A 1 81 ? 19.110 18.878 -24.097 1.00 54.41 81 GLN A O 1
ATOM 642 N N . ASP A 1 82 ? 19.721 21.005 -24.510 1.00 59.00 82 ASP A N 1
ATOM 643 C CA . ASP A 1 82 ? 19.012 21.579 -23.381 1.00 59.00 82 ASP A CA 1
ATOM 644 C C . ASP A 1 82 ? 17.489 21.420 -23.524 1.00 59.00 82 ASP A C 1
ATOM 646 O O . ASP A 1 82 ? 16.794 21.167 -22.542 1.00 59.00 82 ASP A O 1
ATOM 650 N N . GLU A 1 83 ? 16.970 21.434 -24.756 1.00 60.91 83 GLU A N 1
ATOM 651 C CA . GLU A 1 83 ? 15.557 21.161 -25.047 1.00 60.91 83 GLU A CA 1
ATOM 652 C C . GLU A 1 83 ? 15.148 19.696 -24.818 1.00 60.91 83 GLU A C 1
ATOM 654 O O . GLU A 1 83 ? 14.023 19.439 -24.387 1.00 60.91 83 GLU A O 1
ATOM 659 N N . ARG A 1 84 ? 16.038 18.721 -25.063 1.00 61.66 84 ARG A N 1
ATOM 660 C CA . ARG A 1 84 ? 15.731 17.288 -24.858 1.00 61.66 84 ARG A CA 1
ATOM 661 C C . ARG A 1 84 ? 15.799 16.865 -23.394 1.00 61.66 84 ARG A C 1
ATOM 663 O O . ARG A 1 84 ? 15.043 15.986 -22.989 1.00 61.66 84 ARG A O 1
ATOM 670 N N . ASP A 1 85 ? 16.666 17.499 -22.611 1.00 67.12 85 ASP A N 1
ATOM 671 C CA . ASP A 1 85 ? 16.843 17.197 -21.186 1.00 67.12 85 ASP A CA 1
ATOM 672 C C . ASP A 1 85 ? 15.873 17.987 -20.288 1.00 67.12 85 ASP A C 1
ATOM 674 O O . ASP A 1 85 ? 15.666 17.649 -19.117 1.00 67.12 85 ASP A O 1
ATOM 678 N N . ARG A 1 86 ? 15.226 19.019 -20.839 1.00 70.38 86 ARG A N 1
ATOM 679 C CA . ARG A 1 86 ? 14.262 19.871 -20.138 1.00 70.38 86 ARG A CA 1
ATOM 680 C C . ARG A 1 86 ? 13.053 19.114 -19.565 1.00 70.38 86 ARG A C 1
ATOM 682 O O . ARG A 1 86 ? 12.822 19.280 -18.368 1.00 70.38 86 ARG A O 1
ATOM 689 N N . PRO A 1 87 ? 12.347 18.228 -20.300 1.00 78.19 87 PRO A N 1
ATOM 690 C CA . PRO A 1 87 ? 11.237 17.460 -19.729 1.00 78.19 87 PRO A CA 1
ATOM 691 C C . PRO A 1 87 ? 11.685 16.544 -18.583 1.00 78.19 87 PRO A C 1
ATOM 693 O O . PRO A 1 87 ? 10.953 16.342 -17.617 1.00 78.19 87 PRO A O 1
ATOM 696 N N . GLY A 1 88 ? 12.911 16.012 -18.662 1.00 78.81 88 GLY A N 1
ATOM 697 C CA . GLY A 1 88 ? 13.502 15.206 -17.596 1.00 78.81 88 GLY A CA 1
ATOM 698 C C . GLY A 1 88 ? 13.750 16.022 -16.327 1.00 78.81 88 GLY A C 1
ATOM 699 O O . GLY A 1 88 ? 13.409 15.577 -15.233 1.00 78.81 88 GLY A O 1
ATOM 700 N N . ARG A 1 89 ? 14.284 17.241 -16.462 1.00 76.06 89 ARG A N 1
ATOM 701 C CA . ARG A 1 89 ? 14.504 18.154 -15.328 1.00 76.06 89 ARG A CA 1
ATOM 702 C C . ARG A 1 89 ? 13.204 18.670 -14.721 1.00 76.06 89 ARG A C 1
ATOM 704 O O . ARG A 1 89 ? 13.100 18.713 -13.500 1.00 76.06 89 ARG A O 1
ATOM 711 N N . GLU A 1 90 ? 12.215 19.010 -15.543 1.00 81.50 90 GLU A N 1
ATOM 712 C CA . GLU A 1 90 ? 10.884 19.425 -15.081 1.00 81.50 90 GLU A CA 1
ATOM 713 C C . GLU A 1 90 ? 10.189 18.290 -14.313 1.00 81.50 90 GLU A C 1
ATOM 715 O O . GLU A 1 90 ? 9.664 18.515 -13.224 1.00 81.50 90 GLU A O 1
ATOM 720 N N . CYS A 1 91 ? 10.282 17.053 -14.815 1.00 88.06 91 CYS A N 1
ATOM 721 C CA . CYS A 1 91 ? 9.785 15.863 -14.124 1.00 88.06 91 CYS A CA 1
ATOM 722 C C . CYS A 1 91 ? 10.499 15.634 -12.782 1.00 88.06 91 CYS A C 1
ATOM 724 O O . CYS A 1 91 ? 9.850 15.414 -11.761 1.00 88.06 91 CYS A O 1
ATOM 726 N N . HIS A 1 92 ? 11.830 15.751 -12.745 1.00 83.12 92 HIS A N 1
ATOM 727 C CA . HIS A 1 92 ? 12.591 15.637 -11.499 1.00 83.12 92 HIS A CA 1
ATOM 728 C C . HIS A 1 92 ? 12.237 16.732 -10.484 1.00 83.12 92 HIS A C 1
ATOM 730 O O . HIS A 1 92 ? 12.095 16.433 -9.301 1.00 83.12 92 HIS A O 1
ATOM 736 N N . ALA A 1 93 ? 12.055 17.976 -10.930 1.00 89.19 93 ALA A N 1
ATOM 737 C CA . ALA A 1 93 ? 11.653 19.080 -10.063 1.00 89.19 93 ALA A CA 1
ATOM 738 C C . ALA A 1 93 ? 10.239 18.878 -9.492 1.00 89.19 93 ALA A C 1
ATOM 740 O O . ALA A 1 93 ? 10.022 19.107 -8.303 1.00 89.19 93 ALA A O 1
ATOM 741 N N . ALA A 1 94 ? 9.294 18.404 -10.312 1.00 91.06 94 ALA A N 1
ATOM 742 C CA . ALA A 1 94 ? 7.948 18.063 -9.858 1.00 91.06 94 ALA A CA 1
ATOM 743 C C . ALA A 1 94 ? 7.971 16.936 -8.814 1.00 91.06 94 ALA A C 1
ATOM 745 O O . ALA A 1 94 ? 7.322 17.047 -7.780 1.00 91.06 94 ALA A O 1
ATOM 746 N N . LEU A 1 95 ? 8.782 15.899 -9.036 1.00 91.12 95 LEU A N 1
ATOM 747 C CA . LEU A 1 95 ? 8.896 14.756 -8.131 1.00 91.12 95 LEU A CA 1
ATOM 748 C C . LEU A 1 95 ? 9.498 15.148 -6.772 1.00 91.12 95 LEU A C 1
ATOM 750 O O . LEU A 1 95 ? 9.027 14.692 -5.731 1.00 91.12 95 LEU A O 1
ATOM 754 N N . GLU A 1 96 ? 10.519 16.008 -6.753 1.00 90.81 96 GLU A N 1
ATOM 755 C CA . GLU A 1 96 ? 11.078 16.514 -5.492 1.00 90.81 96 GLU A CA 1
ATOM 756 C C . GLU A 1 96 ? 10.084 17.408 -4.741 1.00 90.81 96 GLU A C 1
ATOM 758 O O . GLU A 1 96 ? 9.936 17.263 -3.527 1.00 90.81 96 GLU A O 1
ATOM 763 N N . LYS A 1 97 ? 9.326 18.247 -5.457 1.00 94.38 97 LYS A N 1
ATOM 764 C CA . LYS A 1 97 ? 8.242 19.036 -4.862 1.00 94.38 97 LYS A CA 1
ATOM 765 C C . LYS A 1 97 ? 7.159 18.140 -4.248 1.00 94.38 97 LYS A C 1
ATOM 767 O O . LYS A 1 97 ? 6.785 18.344 -3.097 1.00 94.38 97 LYS A O 1
ATOM 772 N N . GLU A 1 98 ? 6.696 17.123 -4.974 1.00 92.62 98 GLU A N 1
ATOM 773 C CA . GLU A 1 98 ? 5.694 16.170 -4.477 1.00 92.62 98 GLU A CA 1
ATOM 774 C C . GLU A 1 98 ? 6.184 15.414 -3.235 1.00 92.62 98 GLU A C 1
ATOM 776 O O . GLU A 1 98 ? 5.426 15.229 -2.282 1.00 92.62 98 GLU A O 1
ATOM 781 N N . LYS A 1 99 ? 7.460 15.009 -3.192 1.00 93.56 99 LYS A N 1
ATOM 782 C CA . LYS A 1 99 ? 8.050 14.383 -1.996 1.00 93.56 99 LYS A CA 1
ATOM 783 C C . LYS A 1 99 ? 8.049 15.314 -0.791 1.00 93.56 99 LYS A C 1
ATOM 785 O O . LYS A 1 99 ? 7.803 14.862 0.328 1.00 93.56 99 LYS A O 1
ATOM 790 N N . GLU A 1 100 ? 8.372 16.586 -0.995 1.00 91.69 100 GLU A N 1
ATOM 791 C CA . GLU A 1 100 ? 8.417 17.566 0.085 1.00 91.69 100 GLU A CA 1
ATOM 792 C C . GLU A 1 100 ? 7.011 17.862 0.627 1.00 91.69 100 GLU A C 1
ATOM 794 O O . GLU A 1 100 ? 6.805 17.850 1.844 1.00 91.69 100 GLU A O 1
ATOM 799 N N . GLU A 1 101 ? 6.023 17.998 -0.261 1.00 93.06 101 GLU A N 1
ATOM 800 C CA . GLU A 1 101 ? 4.605 18.123 0.099 1.00 93.06 101 GLU A CA 1
ATOM 801 C C . GLU A 1 101 ? 4.096 16.887 0.854 1.00 93.06 101 GLU A C 1
ATOM 803 O O . GLU A 1 101 ? 3.429 17.018 1.885 1.00 93.06 101 GLU A O 1
ATOM 808 N N . LEU A 1 102 ? 4.463 15.684 0.402 1.00 95.31 102 LEU A N 1
ATOM 809 C CA . LEU A 1 102 ? 4.105 14.428 1.058 1.00 95.31 102 LEU A CA 1
ATOM 810 C C . LEU A 1 102 ? 4.702 14.358 2.466 1.00 95.31 102 LEU A C 1
ATOM 812 O O . LEU A 1 102 ? 3.984 14.079 3.426 1.00 95.31 102 LEU A O 1
ATOM 816 N N . LYS A 1 103 ? 5.987 14.688 2.624 1.00 95.75 103 LYS A N 1
ATOM 817 C CA . LYS A 1 103 ? 6.652 14.715 3.933 1.00 95.75 103 LYS A CA 1
ATOM 818 C C . LYS A 1 103 ? 6.005 15.732 4.880 1.00 95.75 103 LYS A C 1
ATOM 820 O O . LYS A 1 103 ? 5.819 15.443 6.066 1.00 95.75 103 LYS A O 1
ATOM 825 N N . ALA A 1 104 ? 5.633 16.909 4.375 1.00 92.81 104 ALA A N 1
ATOM 826 C CA . ALA A 1 104 ? 4.910 17.911 5.153 1.00 92.81 104 ALA A CA 1
ATOM 827 C C . ALA A 1 104 ? 3.532 17.383 5.596 1.00 92.81 104 ALA A C 1
ATOM 829 O O . ALA A 1 104 ? 3.194 17.463 6.782 1.00 92.81 104 ALA A O 1
ATOM 830 N N . ALA A 1 105 ? 2.775 16.761 4.690 1.00 93.94 105 ALA A N 1
ATOM 831 C CA . ALA A 1 105 ? 1.483 16.154 4.999 1.00 93.94 105 ALA A CA 1
ATOM 832 C C . ALA A 1 105 ? 1.599 15.013 6.027 1.00 93.94 105 ALA A C 1
ATOM 834 O O . ALA A 1 105 ? 0.848 14.984 7.003 1.00 93.94 105 ALA A O 1
ATOM 835 N N . GLU A 1 106 ? 2.574 14.115 5.878 1.00 95.62 106 GLU A N 1
ATOM 836 C CA . GLU A 1 106 ? 2.836 13.021 6.823 1.00 95.62 106 GLU A CA 1
ATOM 837 C C . GLU A 1 106 ? 3.169 13.530 8.229 1.00 95.62 106 GLU A C 1
ATOM 839 O O . GLU A 1 106 ? 2.705 12.966 9.228 1.00 95.62 106 GLU A O 1
ATOM 844 N N . SER A 1 107 ? 3.938 14.618 8.322 1.00 93.81 107 SER A N 1
ATOM 845 C CA . SER A 1 107 ? 4.263 15.247 9.604 1.00 93.81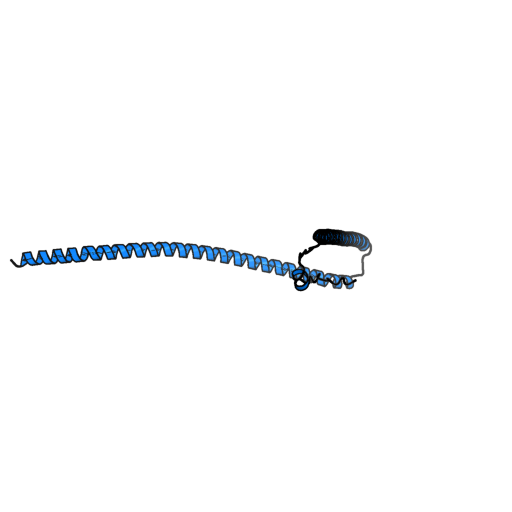 107 SER A CA 1
ATOM 846 C C . SER A 1 107 ? 3.013 15.809 10.295 1.00 93.81 107 SER A C 1
ATOM 848 O O . SER A 1 107 ? 2.821 15.593 11.495 1.00 93.81 107 SER A O 1
ATOM 850 N N . SER A 1 108 ? 2.109 16.425 9.525 1.00 94.56 108 SER A N 1
ATOM 851 C CA . SER A 1 108 ? 0.829 16.948 10.011 1.00 94.56 108 SER A CA 1
ATOM 852 C C . SER A 1 108 ? -0.102 15.824 10.475 1.00 94.56 108 SER A C 1
ATOM 854 O O . SER A 1 108 ? -0.613 15.854 11.596 1.00 94.56 108 SER A O 1
ATOM 856 N N . VAL A 1 109 ? -0.243 14.759 9.678 1.00 96.88 109 VAL A N 1
ATOM 857 C CA . VAL A 1 109 ? -1.035 13.574 10.049 1.00 96.88 109 VAL A CA 1
ATOM 858 C C . VAL A 1 109 ? -0.492 12.931 11.324 1.00 96.88 109 VAL A C 1
ATOM 860 O O . VAL A 1 109 ? -1.261 12.539 12.203 1.00 96.88 109 VAL A O 1
ATOM 863 N N . SER A 1 110 ? 0.831 12.842 11.458 1.00 95.88 110 SER A N 1
ATOM 864 C CA . SER A 1 110 ? 1.472 12.298 12.657 1.00 95.88 110 SER A CA 1
ATOM 865 C C . SER A 1 110 ? 1.189 13.150 13.897 1.00 95.88 110 SER A C 1
ATOM 867 O O . SER A 1 110 ? 0.921 12.598 14.965 1.00 95.88 110 SER A O 1
ATOM 869 N N . ALA A 1 111 ? 1.192 14.479 13.767 1.00 97.06 111 ALA A N 1
ATOM 870 C CA . ALA A 1 111 ? 0.826 15.389 14.851 1.00 97.06 111 ALA A CA 1
ATOM 871 C C . ALA A 1 111 ? -0.652 15.237 15.252 1.00 97.06 111 ALA A C 1
ATOM 873 O O . ALA A 1 111 ? -0.949 15.060 16.434 1.00 97.06 111 ALA A O 1
ATOM 874 N N . LEU A 1 112 ? -1.566 15.205 14.277 1.00 96.94 112 LEU A N 1
ATOM 875 C CA . LEU A 1 112 ? -3.000 15.013 14.518 1.00 96.94 112 LEU A CA 1
ATOM 876 C C . LEU A 1 112 ? -3.298 13.669 15.190 1.00 96.94 112 LEU A C 1
ATOM 878 O O . LEU A 1 112 ? -4.116 13.603 16.104 1.00 96.94 112 LEU A O 1
ATOM 882 N N . ARG A 1 113 ? -2.602 12.593 14.805 1.00 97.38 113 ARG A N 1
ATOM 883 C CA . ARG A 1 113 ? -2.739 11.282 15.461 1.00 97.38 113 ARG A CA 1
ATOM 884 C C . ARG A 1 113 ? -2.357 11.326 16.940 1.00 97.38 113 ARG A C 1
ATOM 886 O O . ARG A 1 113 ? -3.061 10.728 17.748 1.00 97.38 113 ARG A O 1
ATOM 893 N N . ARG A 1 114 ? -1.285 12.045 17.294 1.00 97.31 114 ARG A N 1
ATOM 894 C CA . ARG A 1 114 ? -0.861 12.234 18.695 1.00 97.31 114 ARG A CA 1
ATOM 895 C C . ARG A 1 114 ? -1.866 13.068 19.489 1.00 97.31 114 ARG A C 1
ATOM 897 O O . ARG A 1 114 ? -2.153 12.756 20.638 1.00 97.31 114 ARG A O 1
ATOM 904 N N . GLN A 1 115 ? -2.425 14.111 18.880 1.00 97.62 115 GLN A N 1
ATOM 905 C CA . GLN A 1 115 ? -3.484 14.899 19.518 1.00 97.62 115 GLN A CA 1
ATOM 906 C C . GLN A 1 115 ? -4.737 14.0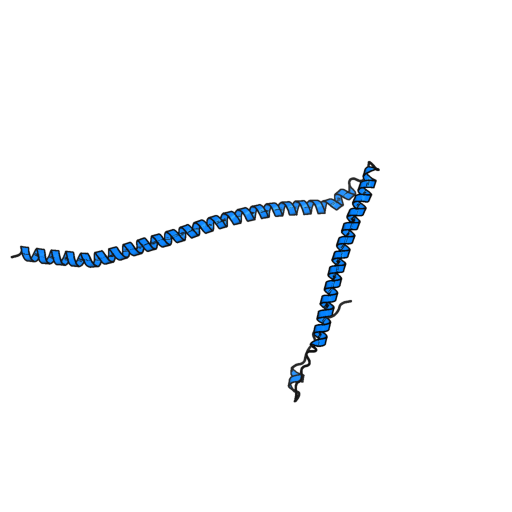52 19.755 1.00 97.62 115 GLN A C 1
ATOM 908 O O . GLN A 1 115 ? -5.326 14.098 20.829 1.00 97.62 115 GLN A O 1
ATOM 913 N N . LEU A 1 116 ? -5.113 13.223 18.781 1.00 97.50 116 LEU A N 1
ATOM 914 C CA . LEU A 1 116 ? -6.263 12.332 18.888 1.00 97.50 116 LEU A CA 1
ATOM 915 C C . LEU A 1 116 ? -6.070 11.293 20.001 1.00 97.50 116 LEU A C 1
ATOM 917 O O . LEU A 1 116 ? -7.002 11.059 20.769 1.00 97.50 116 LEU A O 1
ATOM 921 N N . SER A 1 117 ? -4.880 10.694 20.132 1.00 97.50 117 SER A N 1
ATOM 922 C CA . SER A 1 117 ? -4.600 9.778 21.245 1.00 97.50 117 SER A CA 1
ATOM 923 C C . SER A 1 117 ? -4.689 10.481 22.599 1.00 97.50 117 SER A C 1
ATOM 925 O O . SER A 1 117 ? -5.348 9.958 23.491 1.00 97.50 117 SER A O 1
ATOM 927 N N . ALA A 1 118 ? -4.139 11.694 22.725 1.00 97.69 118 ALA A N 1
ATOM 928 C CA . ALA A 1 118 ? -4.233 12.478 23.957 1.00 97.69 118 ALA A CA 1
ATOM 929 C C . ALA A 1 118 ? -5.691 12.805 24.336 1.00 97.69 118 ALA A C 1
ATOM 931 O O . ALA A 1 118 ? -6.076 12.687 25.496 1.00 97.69 118 ALA A O 1
ATOM 932 N N . ILE A 1 119 ? -6.531 13.159 23.356 1.00 97.94 119 ILE A N 1
ATOM 933 C CA . ILE A 1 119 ? -7.963 13.402 23.592 1.00 97.94 119 ILE A CA 1
ATOM 934 C C . ILE A 1 119 ? -8.666 12.117 24.038 1.00 97.94 119 ILE A C 1
ATOM 936 O O . ILE A 1 119 ? -9.470 12.156 24.963 1.00 97.94 119 ILE A O 1
ATOM 940 N N . ARG A 1 120 ? -8.360 10.970 23.421 1.00 97.94 120 ARG A N 1
ATOM 941 C CA . ARG A 1 120 ? -8.940 9.681 23.829 1.00 97.94 120 ARG A CA 1
ATOM 942 C C . ARG A 1 120 ? -8.573 9.310 25.262 1.00 97.94 120 ARG A C 1
ATOM 944 O O . ARG A 1 120 ? -9.438 8.832 25.987 1.00 97.94 120 ARG A O 1
ATOM 951 N N . GLU A 1 121 ? -7.327 9.540 25.661 1.00 97.44 121 GLU A N 1
ATOM 952 C CA . GLU A 1 121 ? -6.873 9.323 27.037 1.00 97.44 121 GLU A CA 1
ATOM 953 C C . GLU A 1 121 ? -7.615 10.239 28.021 1.00 97.44 121 GLU A C 1
ATOM 955 O O . GLU A 1 121 ? -8.097 9.761 29.045 1.00 97.44 121 GLU A O 1
ATOM 960 N N . ALA A 1 122 ? -7.798 11.518 27.677 1.00 97.62 122 ALA A N 1
ATOM 961 C CA . ALA A 1 122 ? -8.570 12.458 28.492 1.00 97.62 122 ALA A CA 1
ATOM 962 C C . ALA A 1 122 ? -10.062 12.084 28.586 1.00 97.62 122 ALA A C 1
ATOM 964 O O . ALA A 1 122 ? -10.662 12.184 29.652 1.00 97.62 122 ALA A O 1
ATOM 965 N N . CYS A 1 123 ? -10.680 11.619 27.496 1.00 97.44 123 CYS A N 1
ATOM 966 C CA . CYS A 1 123 ? -12.052 11.110 27.541 1.00 97.44 123 CYS A CA 1
ATOM 967 C C . CYS A 1 123 ? -12.157 9.891 28.464 1.00 97.44 123 CYS A C 1
ATOM 969 O O . CYS A 1 123 ? -13.043 9.847 29.311 1.00 97.44 123 CYS A O 1
ATOM 971 N N . ALA A 1 124 ? -11.218 8.947 28.357 1.00 97.38 124 ALA A N 1
ATOM 972 C CA . ALA A 1 124 ? -11.198 7.767 29.212 1.00 97.38 124 ALA A CA 1
ATOM 973 C C . ALA A 1 124 ? -11.014 8.123 30.698 1.00 97.38 124 ALA A C 1
ATOM 975 O O . ALA A 1 124 ? -11.648 7.503 31.551 1.00 97.38 124 ALA A O 1
ATOM 976 N N . SER A 1 125 ? -10.191 9.127 31.030 1.00 97.44 125 SER A N 1
ATOM 977 C CA . SER A 1 125 ? -10.049 9.579 32.421 1.00 97.44 125 SER A CA 1
ATOM 978 C C . SER A 1 125 ? -11.330 10.232 32.943 1.00 97.44 125 SER A C 1
ATOM 980 O O . SER A 1 125 ? -11.757 9.930 34.056 1.00 97.44 125 SER A O 1
ATOM 982 N N . LEU A 1 126 ? -11.979 11.073 32.132 1.00 97.69 126 LEU A N 1
ATOM 983 C CA . LEU A 1 126 ? -13.245 11.717 32.492 1.00 97.69 126 LEU A CA 1
ATOM 984 C C . LEU A 1 126 ? -14.382 10.706 32.679 1.00 97.69 126 LEU A C 1
ATOM 986 O O . LEU A 1 126 ? -15.188 10.868 33.591 1.00 97.69 126 LEU A O 1
ATOM 990 N N . ASP A 1 127 ? -14.439 9.651 31.866 1.00 97.75 127 ASP A N 1
ATOM 991 C CA . ASP A 1 127 ? -15.429 8.580 32.027 1.00 97.75 127 ASP A CA 1
ATOM 992 C C . ASP A 1 127 ? -15.260 7.858 33.373 1.00 97.75 127 ASP A C 1
ATOM 994 O O . ASP A 1 127 ? -16.244 7.577 34.064 1.00 97.75 127 ASP A O 1
ATOM 998 N N . VAL A 1 128 ? -14.013 7.616 33.793 1.00 97.69 128 VAL A N 1
ATOM 999 C CA . VAL A 1 128 ? -13.718 7.037 35.113 1.00 97.69 128 VAL A CA 1
ATOM 1000 C C . VAL A 1 128 ? -14.164 7.975 36.237 1.00 97.69 128 VAL A C 1
ATOM 1002 O O . VAL A 1 128 ? -14.813 7.522 37.181 1.00 97.69 128 VAL A O 1
ATOM 1005 N N . GLU A 1 129 ? -13.862 9.272 36.1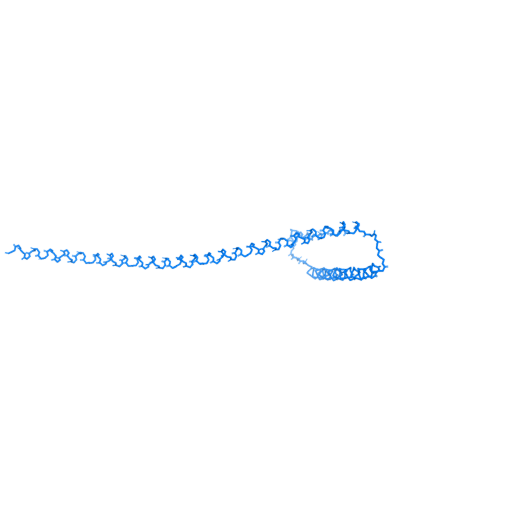47 1.00 96.81 129 GLU A N 1
ATOM 1006 C CA . GLU A 1 129 ? -14.301 10.265 37.139 1.00 96.81 129 GLU A CA 1
ATOM 1007 C C . GLU A 1 129 ? -15.831 10.361 37.212 1.00 96.81 129 GLU A C 1
ATOM 1009 O O . GLU A 1 129 ? -16.409 10.363 38.302 1.00 96.81 129 GLU A O 1
ATOM 1014 N N . LEU A 1 130 ? -16.514 10.376 36.065 1.00 97.44 130 LEU A N 1
ATOM 1015 C CA . LEU A 1 130 ? -17.974 10.390 36.003 1.00 97.44 130 LEU A CA 1
ATOM 1016 C C . LEU A 1 130 ? -18.583 9.175 36.698 1.00 97.44 130 LEU A C 1
ATOM 1018 O O . LEU A 1 130 ? -19.551 9.333 37.448 1.00 97.44 130 LEU A O 1
ATOM 1022 N N . GLU A 1 131 ? -18.025 7.981 36.501 1.00 97.06 131 GLU A N 1
ATOM 1023 C CA . GLU A 1 131 ? -18.520 6.793 37.194 1.00 97.06 131 GLU A CA 1
ATOM 1024 C C . GLU A 1 131 ? -18.256 6.826 38.701 1.00 97.06 131 GLU A C 1
ATOM 1026 O O . GLU A 1 131 ? -19.119 6.424 39.489 1.00 97.06 131 GLU A O 1
ATOM 1031 N N . GLN A 1 132 ? -17.133 7.398 39.138 1.00 96.94 132 GLN A N 1
ATOM 1032 C CA . GLN A 1 132 ? -16.898 7.644 40.562 1.00 96.94 132 GLN A CA 1
ATOM 1033 C C . GLN A 1 132 ? -17.954 8.593 41.146 1.00 96.94 132 GLN A C 1
ATOM 1035 O O . GLN A 1 132 ? -18.558 8.286 42.178 1.00 96.94 132 GLN A O 1
ATOM 1040 N N . TYR A 1 133 ? -18.251 9.709 40.472 1.00 96.94 133 TYR A N 1
ATOM 1041 C CA . TYR A 1 133 ? -19.287 10.647 40.917 1.00 96.94 133 TYR A CA 1
ATOM 1042 C C . TYR A 1 133 ? -20.687 10.025 40.918 1.00 96.94 133 TYR A C 1
ATOM 1044 O O . TYR A 1 133 ? -21.468 10.262 41.850 1.00 96.94 133 TYR A O 1
ATOM 1052 N N . ARG A 1 134 ? -21.013 9.193 39.921 1.00 96.56 134 ARG A N 1
ATOM 1053 C CA . ARG A 1 134 ? -22.273 8.434 39.875 1.00 96.56 134 ARG A CA 1
ATOM 1054 C C . ARG A 1 134 ? -22.389 7.489 41.067 1.00 96.56 134 ARG A C 1
ATOM 1056 O O . ARG A 1 134 ? -23.421 7.498 41.741 1.00 96.56 134 ARG A O 1
ATOM 1063 N N . ALA A 1 135 ? -21.329 6.746 41.383 1.00 95.81 135 ALA A N 1
ATOM 1064 C CA . ALA A 1 135 ? -21.291 5.841 42.527 1.00 95.81 135 ALA A CA 1
ATOM 1065 C C . ALA A 1 135 ? -21.440 6.582 43.868 1.00 95.81 135 ALA A C 1
ATOM 1067 O O . ALA A 1 135 ? -22.240 6.174 44.714 1.00 95.81 135 ALA A O 1
ATOM 1068 N N . ILE A 1 136 ? -20.730 7.702 44.056 1.00 95.94 136 ILE A N 1
ATOM 1069 C CA . ILE A 1 136 ? -20.850 8.548 45.256 1.00 95.94 136 ILE A CA 1
ATOM 1070 C C . ILE A 1 136 ? -22.289 9.049 45.408 1.00 95.94 136 ILE A C 1
ATOM 1072 O O . ILE A 1 136 ? -22.892 8.906 46.472 1.00 95.94 136 ILE A O 1
ATOM 1076 N N . THR A 1 137 ? -22.875 9.573 44.331 1.00 95.56 137 THR A N 1
ATOM 1077 C CA . THR A 1 137 ? -24.249 10.091 44.338 1.00 95.56 137 THR A CA 1
ATOM 1078 C C . THR A 1 137 ? -25.267 8.995 44.660 1.00 95.56 137 THR A C 1
ATOM 1080 O O . THR A 1 137 ? -26.182 9.215 45.456 1.00 95.56 137 THR A O 1
ATOM 1083 N N . ALA A 1 138 ? -25.112 7.798 44.087 1.00 94.44 138 ALA A N 1
ATOM 1084 C CA . ALA A 1 138 ? -25.972 6.652 44.377 1.00 94.44 138 ALA A CA 1
ATOM 1085 C C . ALA A 1 138 ? -25.874 6.214 45.849 1.00 94.44 138 ALA A C 1
ATOM 1087 O O . ALA A 1 138 ? -26.897 5.976 46.495 1.00 94.44 138 ALA A O 1
ATOM 1088 N N . ASN A 1 139 ? -24.660 6.175 46.405 1.00 92.38 139 ASN A N 1
ATOM 1089 C CA . ASN A 1 139 ? -24.431 5.848 47.812 1.00 92.38 139 ASN A CA 1
ATOM 1090 C C . ASN A 1 139 ? -25.048 6.887 48.757 1.00 92.38 139 ASN A C 1
ATOM 1092 O O . ASN A 1 139 ? -25.705 6.506 49.725 1.00 92.38 139 ASN A O 1
ATOM 1096 N N . LEU A 1 140 ? -24.898 8.180 48.455 1.00 92.38 140 LEU A N 1
ATOM 1097 C CA . LEU A 1 140 ? -25.512 9.263 49.227 1.00 92.38 140 LEU A CA 1
ATOM 1098 C C . LEU A 1 140 ? -27.041 9.192 49.185 1.00 92.38 140 LEU A C 1
ATOM 1100 O O . LEU A 1 140 ? -27.681 9.288 50.229 1.00 92.38 140 LEU A O 1
ATOM 1104 N N . ARG A 1 141 ? -27.637 8.953 48.008 1.00 90.88 141 ARG A N 1
ATOM 1105 C CA . ARG A 1 141 ? -29.093 8.762 47.879 1.00 90.88 141 ARG A CA 1
ATOM 1106 C C . ARG A 1 141 ? -29.587 7.581 48.709 1.00 90.88 141 ARG A C 1
ATOM 1108 O O . ARG A 1 141 ? -30.594 7.711 49.399 1.00 90.88 141 ARG A O 1
ATOM 1115 N N . ARG A 1 142 ? -28.867 6.456 48.687 1.00 88.62 142 ARG A N 1
ATOM 1116 C CA . ARG A 1 142 ? -29.192 5.286 49.515 1.00 88.62 142 ARG A CA 1
ATOM 1117 C C . ARG A 1 142 ? -29.090 5.602 51.009 1.00 88.62 142 ARG A C 1
ATOM 1119 O O . ARG A 1 142 ? -29.989 5.235 51.753 1.00 88.62 142 ARG A O 1
ATOM 1126 N N . GLY A 1 143 ? -28.038 6.301 51.436 1.00 84.06 143 GLY A N 1
ATOM 1127 C CA . GLY A 1 143 ? -27.857 6.712 52.833 1.00 84.06 143 GLY A CA 1
ATOM 1128 C C . GLY A 1 143 ? -28.925 7.698 53.311 1.00 84.06 143 GLY A C 1
ATOM 1129 O O . GLY A 1 143 ? -29.448 7.561 54.410 1.00 84.06 143 GLY A O 1
ATOM 1130 N N . MET A 1 144 ? -29.323 8.657 52.473 1.00 82.94 144 MET A N 1
ATOM 1131 C CA . MET A 1 144 ? -30.443 9.550 52.788 1.00 82.94 144 MET A CA 1
ATOM 1132 C C . MET A 1 144 ? -31.755 8.769 52.912 1.00 82.94 144 MET A C 1
ATOM 1134 O O . MET A 1 144 ? -32.496 8.987 53.864 1.00 82.94 144 MET A O 1
ATOM 1138 N N . ALA A 1 145 ? -32.016 7.818 52.011 1.00 79.19 145 ALA A N 1
ATOM 1139 C CA . ALA A 1 145 ? -33.223 6.994 52.055 1.00 79.19 145 ALA A CA 1
ATOM 1140 C C . ALA A 1 145 ? -33.332 6.128 53.324 1.00 79.19 145 ALA A C 1
ATOM 1142 O O . ALA A 1 145 ? -34.442 5.816 53.740 1.00 79.19 145 ALA A O 1
ATOM 1143 N N . THR A 1 146 ? -32.215 5.753 53.956 1.00 80.06 146 THR A N 1
ATOM 1144 C CA . THR A 1 146 ? -32.219 4.987 55.213 1.00 80.06 146 THR A CA 1
ATOM 1145 C C . THR A 1 146 ? -32.229 5.870 56.456 1.00 80.06 146 THR A C 1
ATOM 1147 O O . THR A 1 146 ? -32.860 5.515 57.446 1.00 80.06 146 THR A O 1
ATOM 1150 N N . ILE A 1 147 ? -31.556 7.023 56.425 1.00 80.06 147 ILE A N 1
ATOM 1151 C CA . ILE A 1 147 ? -31.434 7.919 57.583 1.00 80.06 147 ILE A CA 1
ATOM 1152 C C . ILE A 1 147 ? -32.704 8.755 57.782 1.00 80.06 147 ILE A C 1
ATOM 1154 O O . ILE A 1 147 ? -33.142 8.946 58.915 1.00 80.06 147 ILE A O 1
ATOM 1158 N N . PHE A 1 148 ? -33.329 9.229 56.702 1.00 77.06 148 PHE A N 1
ATOM 1159 C CA . PHE A 1 148 ? -34.505 10.102 56.783 1.00 77.06 148 PHE A CA 1
ATOM 1160 C C . PHE A 1 148 ? -35.708 9.467 57.518 1.00 77.06 148 PHE A C 1
ATOM 1162 O O . PHE A 1 148 ? -36.275 10.128 58.388 1.00 77.06 148 PHE A O 1
ATOM 1169 N N . PRO A 1 149 ? -36.071 8.188 57.276 1.00 78.69 149 PRO A N 1
ATOM 1170 C CA . PRO A 1 149 ? -37.123 7.511 58.035 1.00 78.69 149 PRO A CA 1
ATOM 1171 C C . PRO A 1 149 ? -36.768 7.325 59.513 1.00 78.69 149 PRO A C 1
ATOM 1173 O O . PRO A 1 149 ? -37.637 7.455 60.368 1.00 78.69 149 PRO A O 1
ATOM 1176 N N . ILE A 1 150 ? -35.498 7.043 59.827 1.00 79.06 150 ILE A N 1
ATOM 1177 C CA . ILE A 1 150 ? -35.032 6.852 61.209 1.00 79.06 150 ILE A CA 1
ATOM 1178 C C . ILE A 1 150 ? -35.136 8.165 61.989 1.00 79.06 150 ILE A C 1
ATOM 1180 O O . ILE A 1 150 ? -35.656 8.176 63.101 1.00 79.06 150 ILE A O 1
ATOM 1184 N N . ILE A 1 151 ? -34.693 9.278 61.398 1.00 79.12 151 ILE A N 1
ATOM 1185 C CA . ILE A 1 151 ? -34.832 10.608 62.008 1.00 79.12 151 ILE A CA 1
ATOM 1186 C C . ILE A 1 151 ? -36.312 10.958 62.191 1.00 79.12 151 ILE A C 1
ATOM 1188 O O . ILE A 1 151 ? -36.694 11.437 63.257 1.00 79.12 151 ILE A O 1
ATOM 1192 N N . TYR A 1 152 ? -37.151 10.681 61.190 1.00 78.00 152 TYR A N 1
ATOM 1193 C CA . TYR A 1 152 ? -38.588 10.929 61.276 1.00 78.00 152 TYR A CA 1
ATOM 1194 C C . TYR A 1 152 ? -39.238 10.127 62.417 1.00 78.00 152 TYR A C 1
ATOM 1196 O O . TYR A 1 152 ? -39.923 10.708 63.255 1.00 78.00 152 TYR A O 1
ATOM 1204 N N . LEU A 1 153 ? -38.938 8.830 62.535 1.00 78.00 153 LEU A N 1
ATOM 1205 C CA . LEU A 1 153 ? -39.420 7.968 63.623 1.00 78.00 153 LEU A CA 1
ATOM 1206 C C . LEU A 1 153 ? -38.926 8.419 65.006 1.00 78.00 153 LEU A C 1
ATOM 1208 O O . LEU A 1 153 ? -39.707 8.460 65.952 1.00 78.00 153 LEU A O 1
ATOM 1212 N N . LEU A 1 154 ? -37.653 8.807 65.129 1.00 78.56 154 LEU A N 1
ATOM 1213 C CA . LEU A 1 154 ? -37.102 9.342 66.378 1.00 78.56 154 LEU A CA 1
ATOM 1214 C C . LEU A 1 154 ? -37.765 10.669 66.772 1.00 78.56 154 LEU A C 1
ATOM 1216 O O . LEU A 1 154 ? -38.057 10.875 67.947 1.00 78.56 154 LEU A O 1
ATOM 1220 N N . SER A 1 155 ? -38.042 11.552 65.806 1.00 76.06 155 SER A N 1
ATOM 1221 C CA . SER A 1 155 ? -38.763 12.803 66.068 1.00 76.06 155 SER A CA 1
ATOM 1222 C C . SER A 1 155 ? -40.229 12.581 66.449 1.00 76.06 155 SER A C 1
ATOM 1224 O O . SER A 1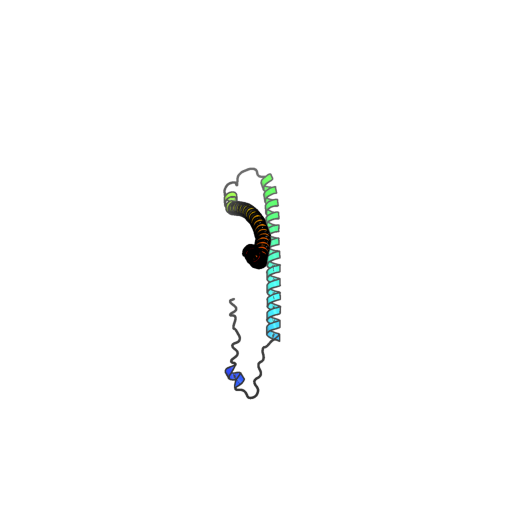 155 ? -40.739 13.309 67.295 1.00 76.06 155 SER A O 1
ATOM 1226 N N . ALA A 1 156 ? -40.885 11.561 65.884 1.00 76.19 156 ALA A N 1
ATOM 1227 C CA . ALA A 1 156 ? -42.257 11.196 66.224 1.00 76.19 156 ALA A CA 1
ATOM 1228 C C . ALA A 1 156 ? -42.351 10.658 67.665 1.00 76.19 156 ALA A C 1
ATOM 1230 O O . ALA A 1 156 ? -43.126 11.190 68.456 1.00 76.19 156 ALA A O 1
ATOM 1231 N N . ASN A 1 157 ? -41.477 9.715 68.046 1.00 71.88 157 ASN A N 1
ATOM 1232 C CA . ASN A 1 157 ? -41.396 9.195 69.421 1.00 71.88 157 ASN A CA 1
ATOM 1233 C C . ASN A 1 157 ? -41.022 10.276 70.451 1.00 71.88 157 ASN A C 1
ATOM 1235 O O . ASN A 1 157 ? -41.527 10.283 71.571 1.00 71.88 157 ASN A O 1
ATOM 1239 N N . ALA A 1 158 ? -40.132 11.209 70.098 1.00 73.12 158 ALA A N 1
ATOM 1240 C CA . ALA A 1 158 ? -39.748 12.299 70.995 1.00 73.12 158 ALA A CA 1
ATOM 1241 C C . ALA A 1 158 ? -40.885 13.308 71.247 1.00 73.12 158 ALA A C 1
ATOM 1243 O O . ALA A 1 158 ? -40.854 14.018 72.255 1.00 73.12 158 ALA A O 1
ATOM 1244 N N . ASN A 1 159 ? -41.868 13.388 70.345 1.00 65.75 159 ASN A N 1
ATOM 1245 C CA . ASN A 1 159 ? -43.030 14.260 70.493 1.00 65.75 159 ASN A CA 1
ATOM 1246 C C . ASN A 1 159 ? -44.128 13.615 71.355 1.00 65.75 159 ASN A C 1
ATOM 1248 O O . ASN A 1 159 ? -44.755 14.325 72.135 1.00 65.75 159 ASN A O 1
ATOM 1252 N N . GLU A 1 160 ? -44.309 12.290 71.282 1.00 62.44 160 GLU A N 1
ATOM 1253 C CA . GLU A 1 160 ? -45.248 11.550 72.147 1.00 62.44 160 GLU A CA 1
ATOM 1254 C C . GLU A 1 160 ? -44.875 11.653 73.635 1.00 62.44 160 GLU A C 1
ATOM 1256 O O . GLU A 1 160 ? -45.741 11.868 74.478 1.00 62.44 160 GLU A O 1
ATOM 1261 N N . HIS A 1 161 ? -43.581 11.632 73.969 1.00 59.72 161 HIS A N 1
ATOM 1262 C CA . HIS A 1 161 ? -43.106 11.794 75.351 1.00 59.72 161 HIS A CA 1
ATOM 1263 C C . HIS A 1 161 ? -43.190 13.229 75.912 1.00 59.72 161 HIS A C 1
ATOM 1265 O O . HIS A 1 161 ? -42.833 13.446 77.068 1.00 59.72 161 HIS A O 1
ATOM 1271 N N . ARG A 1 162 ? -43.618 14.227 75.124 1.00 56.16 162 ARG A N 1
ATOM 1272 C CA . ARG A 1 162 ? -43.850 15.609 75.602 1.00 56.16 162 ARG A CA 1
ATOM 1273 C C . ARG A 1 162 ? -45.322 15.931 75.862 1.00 56.16 162 ARG A C 1
ATOM 1275 O O . ARG A 1 162 ? -45.605 17.028 76.339 1.00 56.16 162 ARG A O 1
ATOM 1282 N N . THR A 1 163 ? -46.238 15.033 75.507 1.00 54.94 163 THR A N 1
ATOM 1283 C CA . THR A 1 163 ? -47.692 15.249 75.601 1.00 54.94 163 THR A CA 1
ATOM 1284 C C . THR A 1 163 ? -48.374 14.510 76.756 1.00 54.94 163 THR A C 1
ATOM 1286 O O . THR A 1 163 ? -49.596 14.590 76.864 1.00 54.94 163 THR A O 1
ATOM 1289 N N . GLU A 1 164 ? -47.610 13.845 77.625 1.00 46.91 164 GLU A N 1
ATOM 1290 C CA . GLU A 1 164 ? -48.059 13.305 78.922 1.00 46.91 164 GLU A CA 1
ATOM 1291 C C . GLU A 1 164 ? -47.556 14.180 80.079 1.00 46.91 164 GLU A C 1
ATOM 1293 O O . GLU A 1 164 ? -48.338 14.392 81.034 1.00 46.91 164 GLU A O 1
#